Protein AF-A0AAE3JKV3-F1 (afdb_monomer)

Foldseek 3Di:
DDDDDDDDDDDPPPPPPPPPPPPDPFPDWDDDLQKTKTWHDDPQKIKIKIKGQAQAKKKKWWAAPAQQALTFMKIWHQDPVRDIDIFTWARPDNQDIDGQVVVPWDGFKAWPGWDDDPRMTMTIIMGGCPPVTPSHDNQDAQDKMKMKMFTPNHHDPVDDTPDIDIDIDGD

pLDDT: mean 89.69, std 18.67, range [35.59, 98.88]

Solvent-accessible surface area (backbone atoms only — not comparable to full-atom values): 9747 Å² total; per-residue (Å²): 139,80,89,83,89,83,83,85,89,78,82,80,80,77,78,77,76,78,76,72,72,73,71,74,82,58,73,39,72,50,71,77,90,59,42,41,37,38,32,30,79,57,91,68,26,40,40,34,38,44,34,34,80,26,75,18,19,41,36,46,27,32,49,44,81,43,82,34,16,57,12,19,30,46,37,38,24,62,46,100,88,56,48,67,51,75,48,40,29,27,18,78,29,61,88,41,67,44,47,23,61,82,76,75,45,59,70,67,72,44,82,75,49,52,44,70,56,97,56,27,27,37,40,31,35,36,32,50,29,63,80,79,47,91,59,54,54,74,57,47,75,76,42,78,41,46,35,39,34,38,27,18,81,43,58,55,86,86,55,75,62,80,48,74,51,72,50,76,45,52,82

Nearest PDB structures (foldseek):
  4fmv-assembly1_A  TM=4.085E-01  e=9.401E-01  Ruminiclostridium papyrosolvens DSM 2782
  1p32-assembly1_B  TM=3.043E-01  e=6.129E-01  Homo sapiens
  6szw-assembly1_A  TM=2.851E-01  e=2.889E+00  Homo sapiens
  2qde-assembly1_E  TM=4.702E-01  e=5.790E+00  Aromatoleum aromaticum EbN1
  1ouw-assembly2_C  TM=1.908E-01  e=1.228E+00  Calystegia sepium

Secondary structure (DSSP, 8-state):
--------------------------SEEEE-SS-EEEEEEETTEEEEEEEES-SS-EEEEE--SBTTBT-EEEEEEE-TTSPEEEEEEEEEETTEEEEGGGTT-----EE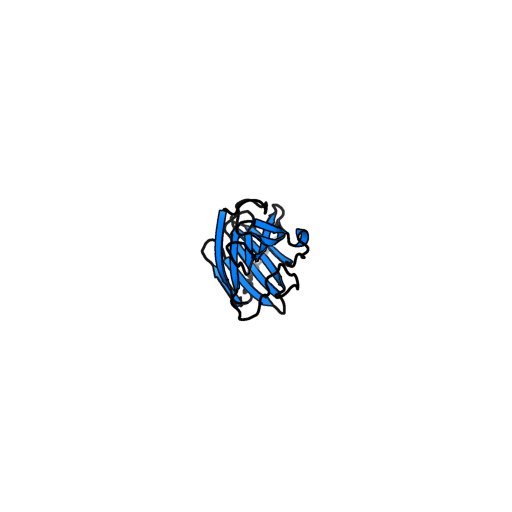EEEEEETTEEEEEEEEES----SSS----TT--EEEEEEE-SSS-TTSPPSEEEEEEE--

Sequence (171 aa):
MKTNTFAGTLMLGFALAVLFAVPAVADGNFSDGNFSFSWKIEGSSLVAELSAPTTGWISVGFGPTRIMKDADMYLFAVTPSGEVVAEDHFGTGSISHKKDVDIGGTSDVTVLSGSEKDGVTTVRFSIPLNSGDEYDAKLEAGKSVKAIFASSAKDSFTSKHNKKGKGDMIP

Radius of gyration: 21.75 Å; Cα contacts (8 Å, |Δi|>4): 399; chains: 1; bounding box: 94×33×34 Å

Organism: NCBI:txid156

Mean predicted aligned error: 7.89 Å

InterPro domains:
  IPR000945 Dopamine beta-hydroxylase-like [PTHR10157] (19-159)
  IPR005018 DOMON domain [PF03351] (32-151)
  IPR005018 DOMON domain [PS50836] (33-152)
  IPR005018 DOMON domain [SM00664] (57-152)
  IPR045266 Copper-dependent monooxygenases, DOMON domain [cd09631] (32-166)

Structure (mmCIF, N/CA/C/O backbone):
data_AF-A0AAE3JKV3-F1
#
_entry.id   AF-A0AAE3JKV3-F1
#
loop_
_atom_site.group_PDB
_atom_site.id
_atom_site.type_symbol
_atom_site.label_atom_id
_atom_site.label_alt_id
_atom_site.label_comp_id
_atom_site.label_asym_id
_atom_site.label_entity_id
_atom_site.label_seq_id
_atom_site.pdbx_PDB_ins_code
_atom_site.Cartn_x
_atom_site.Cartn_y
_atom_site.Cartn_z
_atom_site.occupancy
_atom_site.B_iso_or_equiv
_atom_site.auth_seq_id
_atom_site.auth_comp_id
_atom_site.auth_asym_id
_atom_site.auth_atom_id
_atom_site.pdbx_PDB_model_num
ATOM 1 N N . MET A 1 1 ? 77.583 -8.775 0.304 1.00 42.03 1 MET A N 1
ATOM 2 C CA . MET A 1 1 ? 76.636 -8.665 -0.834 1.00 42.03 1 MET A CA 1
ATOM 3 C C . MET A 1 1 ? 75.991 -10.034 -1.009 1.00 42.03 1 MET A C 1
ATOM 5 O O . MET A 1 1 ? 76.733 -10.964 -1.250 1.00 42.03 1 MET A O 1
ATOM 9 N N . LYS A 1 2 ? 74.694 -10.281 -0.846 1.00 35.59 2 LYS A N 1
ATOM 10 C CA . LYS A 1 2 ? 73.506 -9.437 -0.685 1.00 35.59 2 LYS A CA 1
ATOM 11 C C . LYS A 1 2 ? 72.554 -10.169 0.276 1.00 35.59 2 LYS A C 1
ATOM 13 O O . LYS A 1 2 ? 72.396 -11.380 0.176 1.00 35.59 2 LYS A O 1
ATOM 18 N N . THR A 1 3 ? 71.959 -9.421 1.195 1.00 44.66 3 THR A N 1
ATOM 19 C CA . THR A 1 3 ? 70.736 -9.778 1.925 1.00 44.66 3 THR A CA 1
ATOM 20 C C . THR A 1 3 ? 69.592 -10.010 0.941 1.00 44.66 3 THR A C 1
ATOM 22 O O . THR A 1 3 ? 69.609 -9.383 -0.115 1.00 44.66 3 THR A O 1
ATOM 25 N N . ASN A 1 4 ? 68.598 -10.831 1.295 1.00 39.72 4 ASN A N 1
ATOM 26 C CA . ASN A 1 4 ? 67.194 -10.537 0.991 1.00 39.72 4 ASN A CA 1
ATOM 27 C C . ASN A 1 4 ? 66.237 -11.372 1.852 1.00 39.72 4 ASN A C 1
ATOM 29 O O . ASN A 1 4 ? 66.116 -12.586 1.725 1.00 39.72 4 ASN A O 1
ATOM 33 N N . THR A 1 5 ? 65.565 -10.630 2.719 1.00 45.66 5 THR A N 1
ATOM 34 C CA . THR A 1 5 ? 64.346 -10.916 3.466 1.00 45.66 5 THR A CA 1
ATOM 35 C C . THR A 1 5 ? 63.159 -11.091 2.508 1.00 45.66 5 THR A C 1
ATOM 37 O O . THR A 1 5 ? 63.015 -10.297 1.584 1.00 45.66 5 THR A O 1
ATOM 40 N N . PHE A 1 6 ? 62.274 -12.058 2.761 1.00 45.28 6 PHE A N 1
ATOM 41 C CA . PHE A 1 6 ? 60.891 -12.086 2.253 1.00 45.28 6 PHE A CA 1
ATOM 42 C C . PHE A 1 6 ? 60.005 -12.545 3.422 1.00 45.28 6 PHE A C 1
ATOM 44 O O . PHE A 1 6 ? 60.177 -13.642 3.939 1.00 45.28 6 PHE A O 1
ATOM 51 N N . ALA A 1 7 ? 59.346 -11.602 4.097 1.00 43.06 7 ALA A N 1
ATOM 52 C CA . ALA A 1 7 ? 57.992 -11.109 3.820 1.00 43.06 7 ALA A CA 1
ATOM 53 C C . ALA A 1 7 ? 56.927 -12.075 4.366 1.00 43.06 7 ALA A C 1
ATOM 55 O O . ALA A 1 7 ? 56.609 -13.102 3.772 1.00 43.06 7 ALA A O 1
ATOM 56 N N . GLY A 1 8 ? 56.425 -11.725 5.553 1.00 38.69 8 GLY A N 1
ATOM 57 C CA . GLY A 1 8 ? 55.373 -12.439 6.259 1.00 38.69 8 GLY A CA 1
ATOM 58 C C . GLY A 1 8 ? 54.053 -12.416 5.497 1.00 38.69 8 GLY A C 1
ATOM 59 O O . GLY A 1 8 ? 53.660 -11.410 4.912 1.00 38.69 8 GLY A O 1
ATOM 60 N N . THR A 1 9 ? 53.360 -13.548 5.535 1.00 50.44 9 THR A N 1
ATOM 61 C CA . THR A 1 9 ? 51.973 -13.652 5.092 1.00 50.44 9 THR A CA 1
ATOM 62 C C . THR A 1 9 ? 51.079 -13.205 6.242 1.00 50.44 9 THR A C 1
ATOM 64 O O . THR A 1 9 ? 50.929 -13.925 7.225 1.00 50.44 9 THR A O 1
ATOM 67 N N . LEU A 1 10 ? 50.494 -12.014 6.125 1.00 44.69 10 LEU A N 1
ATOM 68 C CA . LEU A 1 10 ? 49.345 -11.594 6.921 1.00 44.69 10 LEU A CA 1
ATOM 69 C C . LEU A 1 10 ? 48.160 -11.462 5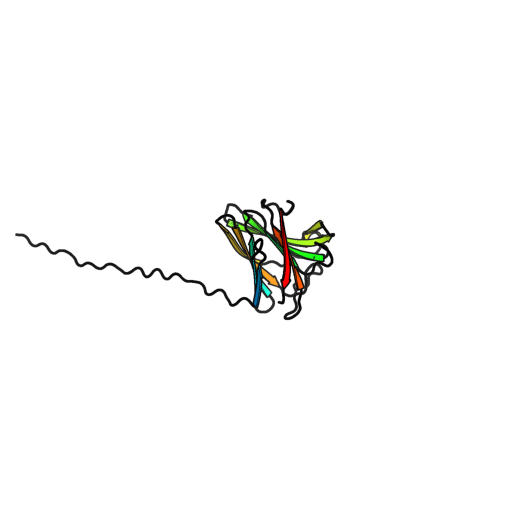.960 1.00 44.69 10 LEU A C 1
ATOM 71 O O . LEU A 1 10 ? 47.931 -10.401 5.387 1.00 44.69 10 LEU A O 1
ATOM 75 N N . MET A 1 11 ? 47.427 -12.555 5.738 1.00 46.75 11 MET A N 1
ATOM 76 C CA . MET A 1 11 ? 46.088 -12.444 5.165 1.00 46.75 11 MET A CA 1
ATOM 77 C C . MET A 1 11 ? 45.158 -11.961 6.276 1.00 46.75 11 MET A C 1
ATOM 79 O O . MET A 1 11 ? 44.837 -12.708 7.199 1.00 46.75 11 MET A O 1
ATOM 83 N N . LEU A 1 12 ? 44.763 -10.688 6.196 1.00 46.62 12 LEU A N 1
ATOM 84 C CA . LEU A 1 12 ? 43.635 -10.157 6.950 1.00 46.62 12 LEU A CA 1
ATOM 85 C C . LEU A 1 12 ? 42.398 -10.995 6.609 1.00 46.62 12 LEU A C 1
ATOM 87 O O . LEU A 1 12 ? 41.917 -10.971 5.476 1.00 46.62 12 LEU A O 1
ATOM 91 N N . GLY A 1 13 ? 41.875 -11.719 7.595 1.00 41.19 13 GLY A N 1
ATOM 92 C CA . GLY A 1 13 ? 40.538 -12.287 7.520 1.00 41.19 13 GLY A CA 1
ATOM 93 C C . GLY A 1 13 ? 39.525 -11.151 7.453 1.00 41.19 13 GLY A C 1
ATOM 94 O O . GLY A 1 13 ? 39.260 -10.492 8.455 1.00 41.19 13 GLY A O 1
ATOM 95 N N . PHE A 1 14 ? 38.966 -10.905 6.270 1.00 49.03 14 PHE A N 1
ATOM 96 C CA . PHE A 1 14 ? 37.780 -10.072 6.128 1.00 49.03 14 PHE A CA 1
ATOM 97 C C . PHE A 1 14 ? 36.592 -10.924 6.580 1.00 49.03 14 PHE A C 1
ATOM 99 O O . PHE A 1 14 ? 36.028 -11.698 5.808 1.00 49.03 14 PHE A O 1
ATOM 106 N N . ALA A 1 15 ? 36.252 -10.851 7.866 1.00 45.62 15 ALA A N 1
ATOM 107 C CA . ALA A 1 15 ? 34.969 -11.347 8.333 1.00 45.62 15 ALA A CA 1
ATOM 108 C C . ALA A 1 15 ? 33.895 -10.449 7.707 1.00 45.62 15 ALA A C 1
ATOM 110 O O . ALA A 1 15 ? 33.620 -9.355 8.197 1.00 45.62 15 ALA A O 1
ATOM 111 N N . LEU A 1 16 ? 33.327 -10.888 6.581 1.00 43.00 16 LEU A N 1
ATOM 112 C CA . LEU A 1 16 ? 32.102 -10.313 6.051 1.00 43.00 16 LEU A CA 1
ATOM 113 C C . LEU A 1 16 ? 31.002 -10.644 7.061 1.00 43.00 16 LEU A C 1
ATOM 115 O O . LEU A 1 16 ? 30.417 -11.725 7.035 1.00 43.00 16 LEU A O 1
ATOM 119 N N . ALA A 1 17 ? 30.770 -9.730 7.999 1.00 46.09 17 ALA A N 1
ATOM 120 C CA . ALA A 1 17 ? 29.584 -9.755 8.828 1.00 46.09 17 ALA A CA 1
ATOM 121 C C . ALA A 1 17 ? 28.391 -9.534 7.894 1.00 46.09 17 ALA A C 1
ATOM 123 O O . ALA A 1 17 ? 28.045 -8.404 7.553 1.00 46.09 17 ALA A O 1
ATOM 124 N N . VAL A 1 18 ? 27.786 -10.629 7.436 1.00 43.59 18 VAL A N 1
ATOM 125 C CA . VAL A 1 18 ? 26.437 -10.592 6.885 1.00 43.59 18 VAL A CA 1
ATOM 126 C C . VAL A 1 18 ? 25.539 -10.238 8.064 1.00 43.59 18 VAL A C 1
ATOM 128 O O . VAL A 1 18 ? 25.143 -11.100 8.848 1.00 43.59 18 VAL A O 1
ATOM 131 N N . LEU A 1 19 ? 25.296 -8.940 8.246 1.00 38.16 19 LEU A N 1
ATOM 132 C CA . LEU A 1 19 ? 24.221 -8.442 9.088 1.00 38.16 19 LEU A CA 1
ATOM 133 C C . LEU A 1 19 ? 22.916 -8.920 8.451 1.00 38.16 19 LEU A C 1
ATOM 135 O O . LEU A 1 19 ? 22.323 -8.239 7.619 1.00 38.16 19 LEU A O 1
ATOM 139 N N . PHE A 1 20 ? 22.462 -10.107 8.843 1.00 39.59 20 PHE A N 1
ATOM 140 C CA . PHE A 1 20 ? 21.036 -10.364 8.859 1.00 39.59 20 PHE A CA 1
ATOM 141 C C . PHE A 1 20 ? 20.483 -9.390 9.892 1.00 39.59 20 PHE A C 1
ATOM 143 O O . PHE A 1 20 ? 20.604 -9.617 11.097 1.00 39.59 20 PHE A O 1
ATOM 150 N N . ALA A 1 21 ? 19.962 -8.254 9.429 1.00 43.53 21 ALA A N 1
ATOM 151 C CA . ALA A 1 21 ? 19.031 -7.497 10.239 1.00 43.53 21 ALA A CA 1
ATOM 152 C C . ALA A 1 21 ? 17.956 -8.506 10.644 1.00 43.53 21 ALA A C 1
ATOM 154 O O . ALA A 1 21 ? 17.234 -9.016 9.789 1.00 43.53 21 ALA A O 1
ATOM 155 N N . VAL A 1 22 ? 17.938 -8.884 11.923 1.00 41.34 22 VAL A N 1
ATOM 156 C CA . VAL A 1 22 ? 16.819 -9.628 12.492 1.00 41.34 22 VAL A CA 1
ATOM 157 C C . VA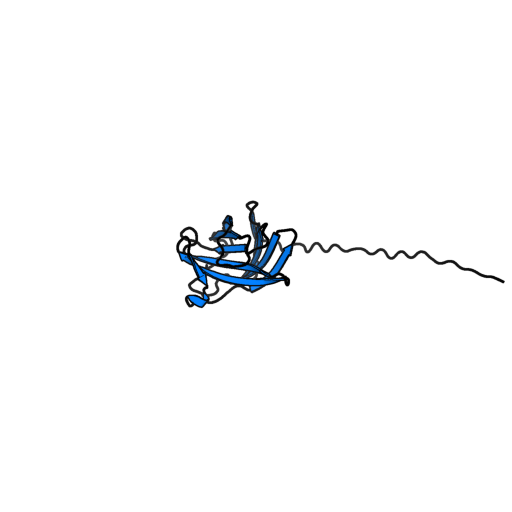L A 1 22 ? 15.609 -8.762 12.162 1.00 41.34 22 VAL A C 1
ATOM 159 O O . VAL A 1 22 ? 15.589 -7.611 12.613 1.00 41.34 22 VAL A O 1
ATOM 162 N N . PRO A 1 23 ? 14.663 -9.211 11.317 1.00 49.16 23 PRO A N 1
ATOM 163 C CA . PRO A 1 23 ? 13.482 -8.406 11.100 1.00 49.16 23 PRO A CA 1
ATOM 164 C C . PRO A 1 23 ? 12.845 -8.241 12.476 1.00 49.16 23 PRO A C 1
ATOM 166 O O . PRO A 1 23 ? 12.755 -9.205 13.245 1.00 49.16 23 PRO A O 1
ATOM 169 N N . ALA A 1 24 ? 12.486 -7.003 12.816 1.00 58.72 24 ALA A N 1
ATOM 170 C CA . ALA A 1 24 ? 11.622 -6.743 13.953 1.00 58.72 24 ALA A CA 1
ATOM 171 C C . ALA A 1 24 ? 10.489 -7.775 13.905 1.00 58.72 24 ALA A C 1
ATOM 173 O O . ALA A 1 24 ? 9.901 -7.967 12.841 1.00 58.72 24 ALA A O 1
ATOM 174 N N . VAL A 1 25 ? 10.263 -8.498 15.006 1.00 69.38 25 VAL A N 1
ATOM 175 C CA . VAL A 1 25 ? 9.195 -9.502 15.086 1.00 69.38 25 VAL A CA 1
ATOM 176 C C . VAL A 1 25 ? 7.910 -8.817 14.626 1.00 69.38 25 VAL A C 1
ATOM 178 O O . VAL A 1 25 ? 7.482 -7.853 15.256 1.00 69.38 25 VAL A O 1
ATOM 181 N N . ALA A 1 26 ? 7.391 -9.234 13.471 1.00 82.19 26 ALA A N 1
ATOM 182 C CA . ALA A 1 26 ? 6.150 -8.703 12.934 1.00 82.19 26 ALA A CA 1
ATOM 183 C C . ALA A 1 26 ? 4.999 -9.186 13.820 1.00 82.19 26 ALA A C 1
ATOM 185 O O . ALA A 1 26 ? 4.984 -10.354 14.217 1.00 82.19 26 ALA A O 1
ATOM 186 N N . ASP A 1 27 ? 4.041 -8.306 14.098 1.00 90.56 27 ASP A N 1
ATOM 187 C CA . ASP A 1 27 ? 2.842 -8.6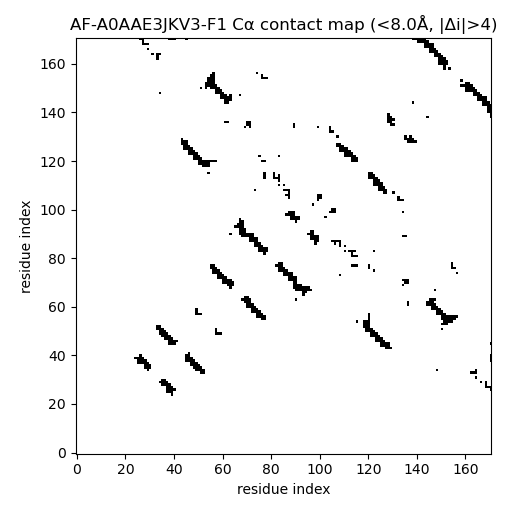67 14.861 1.00 90.56 27 ASP A CA 1
ATOM 188 C C . ASP A 1 27 ? 1.903 -9.528 14.008 1.00 90.56 27 ASP A C 1
ATOM 190 O O . ASP A 1 27 ? 1.211 -10.412 14.514 1.00 90.56 27 ASP A O 1
ATOM 194 N N . GLY A 1 28 ? 1.948 -9.345 12.685 1.00 95.06 28 GLY A N 1
ATOM 195 C CA . GLY A 1 28 ? 1.252 -10.212 11.750 1.00 95.06 28 GLY A CA 1
ATOM 196 C C . GLY A 1 28 ? 1.792 -10.148 10.327 1.00 95.06 28 GLY A C 1
ATOM 197 O O . GLY A 1 28 ? 2.631 -9.317 9.968 1.00 95.06 28 GLY A O 1
ATOM 198 N N . ASN A 1 29 ? 1.337 -11.101 9.515 1.00 96.69 29 ASN A N 1
ATOM 199 C CA . ASN A 1 29 ? 1.675 -11.187 8.101 1.00 96.69 29 ASN A CA 1
ATOM 200 C C . ASN A 1 29 ? 0.548 -11.826 7.279 1.00 96.69 29 ASN A C 1
ATOM 202 O O . ASN A 1 29 ? -0.294 -12.559 7.796 1.00 96.69 29 ASN A O 1
ATOM 206 N N . PHE A 1 30 ? 0.574 -11.548 5.980 1.00 96.75 30 PHE A N 1
ATOM 207 C CA . PHE A 1 30 ? -0.272 -12.113 4.942 1.00 96.75 30 PHE A CA 1
ATOM 208 C C . PHE A 1 30 ? 0.592 -12.447 3.721 1.00 96.75 30 PHE A C 1
ATOM 210 O O . PHE A 1 30 ? 1.433 -11.646 3.307 1.00 96.75 30 PHE A O 1
ATOM 217 N N . SER A 1 31 ? 0.351 -13.604 3.100 1.00 97.19 31 SER A N 1
ATOM 218 C CA . SER A 1 31 ? 0.896 -13.912 1.779 1.00 97.19 31 SER A CA 1
ATOM 219 C C . SER A 1 31 ? -0.020 -14.844 0.989 1.00 97.19 31 SER A C 1
ATOM 221 O O . SER A 1 31 ? -0.582 -15.787 1.543 1.00 97.19 31 SER A O 1
ATOM 223 N N . ASP A 1 32 ? -0.155 -14.593 -0.315 1.00 96.00 32 ASP A N 1
ATOM 224 C CA . ASP A 1 32 ? -0.964 -15.402 -1.243 1.00 96.00 32 ASP A CA 1
ATOM 225 C C . ASP A 1 32 ? -0.213 -15.800 -2.530 1.00 96.00 32 ASP A C 1
ATOM 227 O O . ASP A 1 32 ? -0.815 -16.233 -3.514 1.00 96.00 32 ASP A O 1
ATOM 231 N N . GLY A 1 33 ? 1.112 -15.627 -2.540 1.00 94.62 33 GLY A N 1
ATOM 232 C CA . GLY A 1 33 ? 1.972 -15.847 -3.706 1.00 94.62 33 GLY A CA 1
ATOM 233 C C . GLY A 1 33 ? 1.989 -14.698 -4.724 1.00 94.62 33 GLY A C 1
ATOM 234 O O . GLY A 1 33 ? 2.913 -14.631 -5.532 1.00 94.62 33 GLY A O 1
ATOM 235 N N . ASN A 1 34 ? 1.027 -13.770 -4.681 1.00 97.12 34 ASN A N 1
ATOM 236 C CA . ASN A 1 34 ? 1.070 -12.518 -5.445 1.00 97.12 34 ASN A CA 1
ATOM 237 C C . ASN A 1 34 ? 1.501 -11.333 -4.585 1.00 97.12 34 ASN A C 1
ATOM 239 O O . ASN A 1 34 ? 2.079 -10.390 -5.115 1.00 97.12 34 ASN A O 1
ATOM 243 N N . PHE A 1 35 ? 1.220 -11.383 -3.287 1.00 98.69 35 PHE A N 1
ATOM 244 C CA . PHE A 1 35 ? 1.568 -10.339 -2.336 1.00 98.69 35 PHE A CA 1
ATOM 245 C C . PHE A 1 35 ? 2.229 -10.944 -1.101 1.00 98.69 35 PHE A C 1
ATOM 247 O O . PHE A 1 35 ? 1.909 -12.062 -0.684 1.00 98.69 35 PHE A O 1
ATOM 254 N N . SER A 1 36 ? 3.146 -10.185 -0.513 1.00 98.50 36 SER A N 1
ATOM 255 C CA . SER A 1 36 ? 3.616 -10.380 0.854 1.00 98.50 36 SER A CA 1
ATOM 256 C C . SER A 1 36 ? 3.417 -9.072 1.598 1.00 98.50 36 SER A C 1
ATOM 258 O O . SER A 1 36 ? 3.882 -8.026 1.146 1.00 98.50 36 SER A O 1
ATOM 260 N N . PHE A 1 37 ? 2.709 -9.134 2.716 1.00 98.56 37 PHE A N 1
ATOM 261 C CA . PHE A 1 37 ? 2.424 -7.992 3.567 1.00 98.56 37 PHE A CA 1
ATOM 262 C C . PHE A 1 37 ? 2.726 -8.374 5.010 1.00 98.56 37 PHE A C 1
ATOM 264 O O . PHE A 1 37 ? 2.189 -9.357 5.511 1.00 98.56 37 PHE A O 1
ATOM 271 N N . SER A 1 38 ? 3.584 -7.620 5.681 1.00 98.12 38 SER A N 1
ATOM 272 C CA . SER A 1 38 ? 3.875 -7.801 7.106 1.00 98.12 38 SER A CA 1
ATOM 273 C C . SER A 1 38 ? 3.742 -6.475 7.822 1.00 98.12 38 SER A C 1
ATOM 275 O O . SER A 1 38 ? 4.133 -5.450 7.265 1.00 98.12 38 SER A O 1
ATOM 277 N N . TRP A 1 39 ? 3.232 -6.498 9.046 1.00 97.44 39 TRP A N 1
ATOM 278 C CA . TRP A 1 39 ? 3.012 -5.293 9.834 1.00 97.44 39 TRP A CA 1
ATOM 279 C C . TRP A 1 39 ? 3.430 -5.482 11.287 1.00 97.44 39 TRP A C 1
ATOM 281 O O . TRP A 1 39 ? 3.546 -6.600 11.796 1.00 97.44 39 TRP A O 1
ATOM 291 N N . LYS A 1 40 ? 3.646 -4.350 11.945 1.00 95.81 40 LYS A N 1
ATOM 292 C CA . LYS A 1 40 ? 3.890 -4.230 13.374 1.00 95.81 40 LYS A CA 1
ATOM 293 C C . LYS A 1 40 ? 3.310 -2.909 13.870 1.00 95.81 40 LYS A C 1
ATOM 295 O O . LYS A 1 40 ? 3.357 -1.909 13.154 1.00 95.81 40 LYS A O 1
ATOM 300 N N . ILE A 1 41 ? 2.810 -2.894 15.095 1.00 95.88 41 ILE A N 1
ATOM 301 C CA . ILE A 1 41 ? 2.389 -1.680 15.780 1.00 95.88 41 ILE A CA 1
ATOM 302 C C . ILE A 1 41 ? 3.567 -1.077 16.534 1.00 95.88 41 ILE A C 1
ATOM 304 O O . ILE A 1 41 ? 4.202 -1.710 17.380 1.00 95.88 41 ILE A O 1
ATOM 308 N N . GLU A 1 42 ? 3.850 0.187 16.244 1.00 95.19 42 GLU A N 1
ATOM 309 C CA . GLU A 1 42 ? 4.867 0.971 16.932 1.00 95.19 42 GLU A CA 1
ATOM 310 C C . GLU A 1 42 ? 4.240 2.262 17.458 1.00 95.19 42 GLU A C 1
ATOM 312 O O . GLU A 1 42 ? 4.008 3.226 16.730 1.00 95.19 42 GLU A O 1
ATOM 317 N N . GLY A 1 43 ? 3.930 2.269 18.757 1.00 94.81 43 GLY A N 1
ATOM 318 C CA . GLY A 1 43 ? 3.235 3.386 19.391 1.00 94.81 43 GLY A CA 1
ATOM 319 C C . GLY A 1 43 ? 1.826 3.559 18.825 1.00 94.81 43 GLY A C 1
ATOM 320 O O . GLY A 1 43 ? 0.966 2.711 19.038 1.00 94.81 43 GLY A O 1
ATOM 321 N N . SER A 1 44 ? 1.595 4.672 18.131 1.00 96.38 44 SER A N 1
ATOM 322 C CA . SER A 1 44 ? 0.316 5.017 17.498 1.00 96.38 44 SER A CA 1
ATOM 323 C C . SER A 1 44 ? 0.304 4.779 15.987 1.00 96.38 44 SER A C 1
ATOM 325 O O . SER A 1 44 ? -0.570 5.316 15.307 1.00 96.38 44 SER A O 1
ATOM 327 N N . SER A 1 45 ? 1.265 4.017 15.462 1.00 97.50 45 SER A N 1
ATOM 328 C CA . SER A 1 45 ? 1.416 3.782 14.028 1.00 97.50 45 SER A CA 1
ATOM 329 C C . SER A 1 45 ? 1.467 2.297 13.696 1.00 97.50 45 SER A C 1
ATOM 331 O O . SER A 1 45 ? 2.033 1.497 14.443 1.00 97.50 45 SER A O 1
ATOM 333 N N . LEU A 1 46 ? 0.929 1.948 12.533 1.00 97.69 46 LEU A N 1
ATOM 334 C CA . LEU A 1 46 ? 1.213 0.695 11.857 1.00 97.69 46 LEU A CA 1
ATOM 335 C C . LEU A 1 46 ? 2.426 0.901 10.952 1.00 97.69 46 LEU A C 1
ATOM 337 O O . LEU A 1 46 ? 2.405 1.746 10.061 1.00 97.69 46 LEU A O 1
ATOM 341 N N . VAL A 1 47 ? 3.473 0.115 11.177 1.00 98.31 47 VAL A N 1
ATOM 342 C CA . VAL A 1 47 ? 4.662 0.045 10.326 1.00 98.31 47 VAL A CA 1
ATOM 343 C C . VAL A 1 47 ? 4.582 -1.239 9.521 1.00 98.31 47 VAL A C 1
ATOM 345 O O . VAL A 1 47 ? 4.495 -2.326 10.092 1.00 98.31 47 VAL A O 1
ATOM 348 N N . ALA A 1 48 ? 4.620 -1.128 8.197 1.00 98.31 48 ALA A N 1
ATOM 349 C CA . ALA A 1 48 ? 4.428 -2.262 7.310 1.00 98.31 48 ALA A CA 1
ATOM 350 C C . ALA A 1 48 ? 5.455 -2.347 6.186 1.00 98.31 48 ALA A C 1
ATOM 352 O O . ALA A 1 48 ? 6.095 -1.369 5.803 1.00 98.31 48 ALA A O 1
ATOM 353 N N . GLU A 1 49 ? 5.581 -3.555 5.652 1.00 98.69 49 GLU A N 1
ATOM 354 C CA . GLU A 1 49 ? 6.278 -3.866 4.413 1.00 98.69 49 GLU A CA 1
ATOM 355 C C . GLU A 1 49 ? 5.305 -4.577 3.474 1.00 98.69 49 GLU A C 1
ATOM 357 O O . GLU A 1 49 ? 4.686 -5.572 3.853 1.00 98.69 49 GLU A O 1
ATOM 362 N N . LEU A 1 50 ? 5.177 -4.059 2.254 1.00 98.81 50 LEU A N 1
ATOM 363 C CA . LEU A 1 50 ? 4.393 -4.641 1.173 1.00 98.81 50 LEU A CA 1
ATOM 364 C C . LEU A 1 50 ? 5.321 -4.965 0.005 1.00 98.81 50 LEU A C 1
ATOM 366 O O . LEU A 1 50 ? 6.115 -4.123 -0.412 1.00 98.81 50 LEU A O 1
ATOM 370 N N . SER A 1 51 ? 5.183 -6.158 -0.566 1.00 98.75 51 SER A N 1
ATOM 371 C CA . SER A 1 51 ? 5.856 -6.520 -1.812 1.00 98.75 51 SER A CA 1
ATOM 372 C C . SER A 1 51 ? 4.968 -7.323 -2.756 1.00 98.75 51 SER A C 1
ATOM 374 O O . SER A 1 51 ? 4.058 -8.041 -2.329 1.00 98.75 51 SER A O 1
ATOM 376 N N . ALA A 1 52 ? 5.244 -7.198 -4.055 1.00 98.75 52 ALA A N 1
ATOM 377 C CA . ALA A 1 52 ? 4.615 -7.987 -5.110 1.00 98.75 52 ALA A CA 1
ATOM 378 C C . ALA A 1 52 ? 5.589 -8.214 -6.285 1.00 98.75 52 ALA A C 1
ATOM 380 O O . ALA A 1 52 ? 6.410 -7.339 -6.572 1.00 98.75 52 ALA A O 1
ATOM 381 N N . PRO A 1 53 ? 5.490 -9.342 -7.021 1.00 98.31 53 PRO A N 1
ATOM 382 C CA . PRO A 1 53 ? 6.299 -9.601 -8.208 1.00 98.31 53 PRO A CA 1
ATOM 383 C C . PRO A 1 53 ? 5.771 -8.780 -9.391 1.00 98.31 53 PRO A C 1
ATOM 385 O O . PRO A 1 53 ? 4.928 -9.249 -10.176 1.00 98.31 53 PRO A O 1
ATOM 388 N N . THR A 1 54 ? 6.230 -7.532 -9.449 1.00 98.56 54 THR A N 1
ATOM 389 C CA . THR A 1 54 ? 5.997 -6.528 -10.486 1.00 98.56 54 THR A CA 1
ATOM 390 C C . THR A 1 54 ? 7.164 -5.529 -10.532 1.00 98.56 54 THR A C 1
ATOM 392 O O . THR A 1 54 ? 7.985 -5.497 -9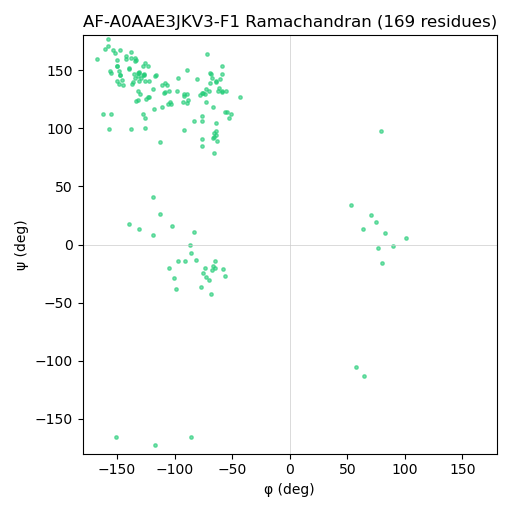.620 1.00 98.56 54 THR A O 1
ATOM 395 N N . THR A 1 55 ? 7.217 -4.725 -11.592 1.00 98.00 55 THR A N 1
ATOM 396 C CA . THR A 1 55 ? 8.101 -3.553 -11.756 1.00 98.00 55 THR A CA 1
ATOM 397 C C . THR A 1 55 ? 7.259 -2.286 -11.933 1.00 98.00 55 THR A C 1
ATOM 399 O O . THR A 1 55 ? 7.393 -1.545 -12.903 1.00 98.00 55 THR A O 1
ATOM 402 N N . GLY A 1 56 ? 6.188 -2.198 -11.157 1.00 98.44 56 GLY A N 1
ATOM 403 C CA . GLY A 1 56 ? 5.153 -1.192 -11.318 1.00 98.44 56 GLY A CA 1
ATOM 404 C C . GLY A 1 56 ? 4.526 -0.897 -9.973 1.00 98.44 56 GLY A C 1
ATOM 405 O O . GLY A 1 56 ? 5.052 -1.300 -8.934 1.00 98.44 56 GLY A O 1
ATOM 406 N N . TRP A 1 57 ? 3.373 -0.233 -9.966 1.00 98.75 57 TRP A N 1
ATOM 407 C CA . TRP A 1 57 ? 2.777 0.122 -8.689 1.00 98.75 57 TRP A CA 1
ATOM 408 C C . TRP A 1 57 ? 2.260 -1.100 -7.912 1.00 98.75 57 TRP A C 1
ATOM 410 O O . TRP A 1 57 ? 1.755 -2.075 -8.486 1.00 98.75 57 TRP A O 1
ATOM 420 N N . ILE A 1 58 ? 2.342 -1.006 -6.586 1.00 98.88 58 ILE A N 1
ATOM 421 C CA . ILE A 1 58 ? 1.739 -1.910 -5.600 1.00 98.88 58 ILE A CA 1
ATOM 422 C C . ILE A 1 58 ? 0.839 -1.106 -4.659 1.00 98.88 58 ILE A C 1
ATOM 424 O O . ILE A 1 58 ? 1.036 0.092 -4.484 1.00 98.88 58 ILE A O 1
ATOM 428 N N . SER A 1 59 ? -0.167 -1.743 -4.069 1.00 98.81 59 SER A N 1
ATOM 429 C CA . SER A 1 59 ? -1.074 -1.079 -3.131 1.00 98.81 59 SER A CA 1
ATOM 430 C C . SER A 1 59 ? -1.621 -2.030 -2.082 1.00 98.81 59 SER A C 1
ATOM 432 O O . SER A 1 59 ? -1.776 -3.233 -2.336 1.00 98.81 59 SER A O 1
ATOM 434 N N . VAL A 1 60 ? -1.976 -1.451 -0.943 1.00 98.88 60 VAL A N 1
ATOM 435 C CA . VAL A 1 60 ? -2.825 -2.058 0.077 1.00 98.88 60 VAL A CA 1
ATOM 436 C C . VAL A 1 60 ? -3.967 -1.098 0.378 1.00 98.88 60 VAL A C 1
ATOM 438 O O . VAL A 1 60 ? -3.774 0.111 0.333 1.00 98.88 60 VAL A O 1
ATOM 441 N N . GLY A 1 61 ? -5.147 -1.627 0.678 1.00 98.56 61 GLY A N 1
ATOM 442 C CA . GLY A 1 61 ? -6.209 -0.830 1.267 1.00 98.56 61 GLY A CA 1
ATOM 443 C C . GLY A 1 61 ? -6.976 -1.556 2.360 1.00 98.56 61 GLY A C 1
ATOM 444 O O . GLY A 1 61 ? -7.084 -2.784 2.336 1.00 98.56 61 GLY A O 1
ATOM 445 N N . PHE A 1 62 ? -7.511 -0.798 3.309 1.00 98.69 62 PHE A N 1
ATOM 446 C CA . PHE A 1 62 ? -8.098 -1.272 4.554 1.00 98.69 62 PHE A CA 1
ATOM 447 C C . PHE A 1 62 ? -9.584 -0.944 4.641 1.00 98.69 62 PHE A C 1
ATOM 449 O O . PHE A 1 62 ? -10.054 0.082 4.166 1.00 98.69 62 PHE A O 1
ATOM 456 N N . GLY A 1 63 ? -10.346 -1.845 5.255 1.00 98.00 63 GLY A N 1
ATOM 457 C CA . GLY A 1 63 ? -11.747 -1.603 5.589 1.00 98.00 63 GLY A CA 1
ATOM 458 C C . GLY A 1 63 ? -12.769 -1.539 4.438 1.00 98.00 63 GLY A C 1
ATOM 459 O O . GLY A 1 63 ? -13.832 -0.966 4.671 1.00 98.00 63 GLY A O 1
ATOM 460 N N . PRO A 1 64 ? -12.585 -2.152 3.243 1.00 98.44 64 PRO A N 1
ATOM 461 C CA . PRO A 1 64 ? -13.600 -2.049 2.199 1.00 98.44 64 PRO A CA 1
ATOM 462 C C . PRO A 1 64 ? -14.934 -2.671 2.621 1.00 98.44 64 PRO A C 1
ATOM 464 O O . PRO A 1 64 ? -15.006 -3.849 3.009 1.00 98.44 64 PRO A O 1
ATOM 467 N N . THR A 1 65 ? -16.021 -1.930 2.405 1.00 97.75 65 THR A N 1
ATOM 468 C CA . THR A 1 65 ? -17.391 -2.443 2.543 1.00 97.75 65 THR A CA 1
ATOM 469 C C . THR A 1 65 ? -17.775 -3.307 1.343 1.00 97.75 65 THR A C 1
ATOM 471 O O . THR A 1 65 ? -18.436 -4.339 1.494 1.00 97.75 65 THR A O 1
ATOM 474 N N . ARG A 1 66 ? -17.325 -2.934 0.132 1.00 95.94 66 ARG A N 1
ATOM 475 C CA . ARG A 1 66 ? -17.587 -3.687 -1.106 1.00 95.94 66 ARG A CA 1
ATOM 476 C C . ARG A 1 66 ? -16.543 -3.446 -2.198 1.00 95.94 66 ARG A C 1
ATOM 478 O O . ARG A 1 66 ? -16.557 -2.416 -2.871 1.00 95.94 66 ARG A O 1
ATOM 485 N N . ILE A 1 67 ? -15.764 -4.481 -2.517 1.00 95.81 67 ILE A N 1
ATOM 486 C CA . ILE A 1 67 ? -14.660 -4.418 -3.494 1.00 95.81 67 ILE A CA 1
ATOM 487 C C . ILE A 1 67 ? -13.668 -3.331 -3.058 1.00 95.81 67 ILE A C 1
ATOM 489 O O . ILE A 1 67 ? -12.968 -3.575 -2.088 1.00 95.81 67 ILE A O 1
ATOM 493 N N . MET A 1 68 ? -13.641 -2.169 -3.717 1.00 97.81 68 MET A N 1
ATOM 494 C CA . MET A 1 68 ? -12.834 -1.011 -3.315 1.00 97.81 68 MET A CA 1
ATOM 495 C C . MET A 1 68 ? -13.627 0.010 -2.498 1.00 97.81 68 MET A C 1
ATOM 497 O O . MET A 1 68 ? -13.021 0.885 -1.907 1.00 97.81 68 MET A O 1
ATOM 501 N N . LYS A 1 69 ? -14.966 -0.062 -2.476 1.00 98.56 69 LYS A N 1
ATOM 502 C CA . LYS A 1 69 ? -15.798 0.954 -1.821 1.00 98.56 69 LYS A CA 1
ATOM 503 C C . LYS A 1 69 ? -15.435 1.047 -0.340 1.00 98.56 69 LYS A C 1
ATOM 505 O O . LYS A 1 69 ? -15.418 0.013 0.329 1.00 98.56 69 LYS A O 1
ATOM 510 N N . ASP A 1 70 ? -15.222 2.276 0.119 1.00 98.50 70 ASP A N 1
ATOM 511 C CA . ASP A 1 70 ? -14.835 2.644 1.486 1.00 98.50 70 ASP A CA 1
ATOM 512 C C . ASP A 1 70 ? -13.462 2.122 1.925 1.00 98.50 70 ASP A C 1
ATOM 514 O O . ASP A 1 70 ? -13.169 2.137 3.112 1.00 98.50 70 ASP A O 1
ATOM 518 N N . ALA A 1 71 ? -12.634 1.628 0.997 1.00 98.62 71 ALA A N 1
ATOM 519 C CA . ALA A 1 71 ? -11.251 1.329 1.331 1.00 98.62 71 ALA A CA 1
ATOM 520 C C . ALA A 1 71 ? -10.454 2.628 1.463 1.00 98.62 71 ALA A C 1
ATOM 522 O O . ALA A 1 71 ? -10.461 3.430 0.532 1.00 98.62 71 ALA A O 1
ATOM 523 N N . ASP A 1 72 ? -9.746 2.756 2.571 1.00 98.81 72 ASP A N 1
ATOM 524 C CA . ASP A 1 72 ? -8.551 3.586 2.726 1.00 98.81 72 ASP A CA 1
ATOM 525 C C . ASP A 1 72 ? -7.411 2.875 1.978 1.00 98.81 72 ASP A C 1
ATOM 527 O O . ASP A 1 72 ? -7.210 1.681 2.203 1.00 98.81 72 ASP A O 1
ATOM 531 N N . MET A 1 73 ? -6.757 3.510 1.005 1.00 98.81 73 MET A N 1
ATOM 532 C CA . MET A 1 73 ? -5.846 2.862 0.059 1.00 98.81 73 MET A CA 1
ATOM 533 C C . MET A 1 73 ? -4.531 3.621 -0.107 1.00 98.81 73 MET A C 1
ATOM 535 O O . MET A 1 73 ? -4.487 4.720 -0.649 1.00 98.81 73 MET A O 1
ATOM 539 N N . TYR A 1 74 ? -3.428 2.921 0.138 1.00 98.88 74 TYR A N 1
ATOM 540 C CA . TYR A 1 74 ? -2.078 3.427 -0.074 1.00 98.88 74 TYR A CA 1
ATOM 541 C C . TYR A 1 74 ? -1.455 2.783 -1.310 1.00 98.88 74 TYR A C 1
ATOM 543 O O . TYR A 1 74 ? -1.328 1.555 -1.402 1.00 98.88 74 TYR A O 1
ATOM 551 N N . LEU A 1 75 ? -1.078 3.613 -2.280 1.00 98.88 75 LEU A N 1
ATOM 552 C CA . LEU A 1 75 ? -0.485 3.208 -3.549 1.00 98.88 75 LEU A CA 1
ATOM 553 C C . LEU A 1 75 ? 0.977 3.643 -3.590 1.00 98.88 75 LEU A C 1
ATOM 555 O O . LEU A 1 75 ? 1.305 4.767 -3.226 1.00 98.88 75 LEU A O 1
ATOM 559 N N . PHE A 1 76 ? 1.853 2.768 -4.081 1.00 98.88 76 PHE A N 1
ATOM 560 C CA . PHE A 1 76 ? 3.287 3.021 -4.148 1.00 98.88 76 PHE A CA 1
ATOM 561 C C . PHE A 1 76 ? 3.870 2.594 -5.488 1.00 98.88 76 PHE A C 1
ATOM 563 O O . PHE A 1 76 ? 3.533 1.526 -5.996 1.00 98.88 76 PHE A O 1
ATOM 570 N N . ALA A 1 77 ? 4.783 3.388 -6.034 1.00 98.62 77 ALA A N 1
ATOM 571 C CA . ALA A 1 77 ? 5.608 3.031 -7.184 1.00 98.62 77 ALA A CA 1
ATOM 572 C C . ALA A 1 77 ? 7.059 3.445 -6.919 1.00 98.62 77 ALA A C 1
ATOM 574 O O . ALA A 1 77 ? 7.303 4.449 -6.250 1.00 98.62 77 ALA A O 1
ATOM 575 N N . VAL A 1 78 ? 8.020 2.682 -7.438 1.00 98.44 78 VAL A N 1
ATOM 576 C CA . VAL A 1 78 ? 9.447 3.010 -7.333 1.00 98.44 78 VAL A CA 1
ATOM 577 C C . VAL A 1 78 ? 9.899 3.565 -8.677 1.00 98.44 78 VAL A C 1
ATOM 579 O O . VAL A 1 78 ? 9.767 2.907 -9.700 1.00 98.44 78 VAL A O 1
ATOM 582 N N . THR A 1 79 ? 10.406 4.793 -8.694 1.00 96.44 79 THR A N 1
ATOM 583 C CA . THR A 1 79 ? 10.869 5.440 -9.922 1.00 96.44 79 THR A CA 1
ATOM 584 C C . THR A 1 79 ? 12.179 4.817 -10.415 1.00 96.44 79 THR A C 1
ATOM 586 O O . THR A 1 79 ? 12.916 4.208 -9.633 1.00 96.44 79 THR A O 1
ATOM 589 N N . PRO A 1 80 ? 12.573 5.055 -11.681 1.00 93.12 80 PRO A N 1
ATOM 590 C CA . PRO A 1 80 ? 13.876 4.619 -12.185 1.00 93.12 80 PRO A CA 1
ATOM 591 C C . PRO A 1 80 ? 15.086 5.163 -11.403 1.00 93.12 80 PRO A C 1
ATOM 593 O O . PRO A 1 80 ? 16.170 4.591 -11.490 1.00 93.12 80 PRO A O 1
ATOM 596 N N . SER A 1 81 ? 14.931 6.261 -10.651 1.00 94.19 81 SER A N 1
ATOM 597 C CA . SER A 1 81 ? 15.975 6.800 -9.768 1.00 94.19 81 SER A CA 1
ATOM 598 C C . SER A 1 81 ? 15.984 6.169 -8.369 1.00 94.19 81 SER A C 1
ATOM 600 O O . SER A 1 81 ? 16.830 6.534 -7.555 1.00 94.19 81 SER A O 1
ATOM 602 N N . GLY A 1 82 ? 15.077 5.229 -8.085 1.00 92.56 82 GLY A N 1
ATOM 603 C CA . GLY A 1 82 ? 14.944 4.550 -6.794 1.00 92.56 82 GLY A CA 1
ATOM 604 C C . GLY A 1 82 ? 14.133 5.323 -5.750 1.00 92.56 82 GLY A C 1
ATOM 605 O O . GLY A 1 82 ? 14.119 4.934 -4.585 1.00 92.56 82 GLY A O 1
ATOM 606 N N . GLU A 1 83 ? 13.469 6.411 -6.139 1.00 97.12 83 GLU A N 1
ATOM 607 C CA . GLU A 1 83 ? 12.570 7.161 -5.258 1.00 97.12 83 GLU A CA 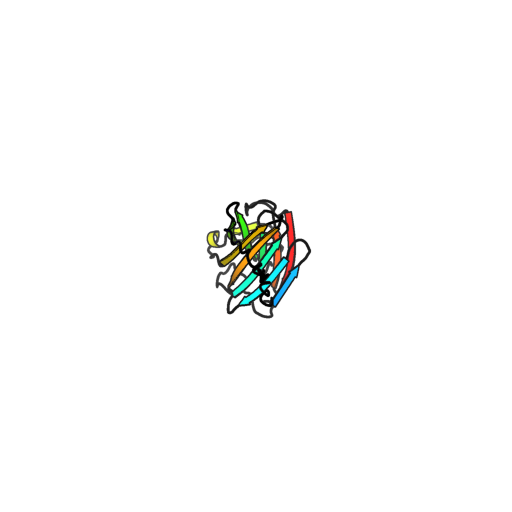1
ATOM 608 C C . GLU A 1 83 ? 11.209 6.465 -5.183 1.00 97.12 83 GLU A C 1
ATOM 610 O O . GLU A 1 83 ? 10.724 5.947 -6.185 1.00 97.12 83 GLU A O 1
ATOM 615 N N . VAL A 1 84 ? 10.570 6.464 -4.016 1.00 98.38 84 VAL A N 1
ATOM 616 C CA . VAL A 1 84 ? 9.195 5.972 -3.890 1.00 98.38 84 VAL A CA 1
ATOM 617 C C . VAL A 1 84 ? 8.230 7.133 -4.054 1.00 98.38 84 VAL A C 1
ATOM 619 O O . VAL A 1 84 ? 8.255 8.076 -3.268 1.00 98.38 84 VAL A O 1
ATOM 622 N N . VAL A 1 85 ? 7.335 7.021 -5.027 1.00 98.44 85 VAL A N 1
ATOM 623 C CA . VAL A 1 85 ? 6.133 7.851 -5.093 1.00 98.44 85 VAL A CA 1
ATOM 624 C C . VAL A 1 85 ? 5.036 7.128 -4.325 1.00 98.44 85 VAL A C 1
ATOM 626 O O . VAL A 1 85 ? 4.802 5.943 -4.568 1.00 98.44 85 VAL A O 1
ATOM 629 N N . ALA A 1 86 ? 4.375 7.835 -3.412 1.00 98.69 86 ALA A N 1
ATOM 630 C CA . ALA A 1 86 ? 3.239 7.333 -2.652 1.00 98.69 86 ALA A CA 1
ATOM 631 C C . ALA A 1 86 ? 2.018 8.229 -2.875 1.00 98.69 86 ALA A C 1
ATOM 633 O O . ALA A 1 86 ? 2.154 9.452 -2.940 1.00 98.69 86 ALA A O 1
ATOM 634 N N . GLU A 1 87 ? 0.841 7.624 -2.981 1.00 98.69 87 GLU A N 1
ATOM 635 C CA . GLU A 1 87 ? -0.436 8.332 -2.977 1.00 98.69 87 GLU A CA 1
ATOM 636 C C . GLU A 1 87 ? -1.408 7.662 -2.012 1.00 98.69 87 GLU A C 1
ATOM 638 O O . GLU A 1 87 ? -1.425 6.437 -1.874 1.00 98.69 87 GLU A O 1
ATOM 643 N N . ASP A 1 88 ? -2.218 8.503 -1.384 1.00 98.69 88 ASP A N 1
ATOM 644 C CA . ASP A 1 88 ? -3.261 8.136 -0.439 1.00 98.69 88 ASP A CA 1
ATOM 645 C C . ASP A 1 88 ? -4.635 8.357 -1.072 1.00 98.69 88 ASP A C 1
ATOM 647 O O . ASP A 1 88 ? -4.862 9.386 -1.728 1.00 98.69 88 ASP A O 1
ATOM 651 N N . HIS A 1 89 ? -5.496 7.350 -0.990 1.00 98.75 89 HIS A N 1
ATOM 652 C CA . HIS A 1 89 ? -6.701 7.247 -1.793 1.00 98.75 89 HIS A CA 1
ATOM 653 C C . HIS A 1 89 ? -7.873 6.596 -1.074 1.00 98.75 89 HIS A C 1
ATOM 655 O O . HIS A 1 89 ? -7.787 5.490 -0.562 1.00 98.75 89 HIS A O 1
ATOM 661 N N . PHE A 1 90 ? -9.049 7.148 -1.336 1.00 98.81 90 PHE A N 1
ATOM 662 C CA . PHE A 1 90 ? -10.299 6.614 -0.855 1.00 98.81 90 PHE A CA 1
ATOM 663 C C . PHE A 1 90 ? -11.121 5.944 -1.951 1.00 98.81 90 PHE A C 1
ATOM 665 O O . PHE A 1 90 ? -11.354 6.465 -3.055 1.00 98.81 90 PHE A O 1
ATOM 672 N N . GLY A 1 91 ? -11.681 4.795 -1.593 1.00 98.50 91 GLY A N 1
ATOM 673 C CA . GLY A 1 91 ? -12.654 4.019 -2.340 1.00 98.50 91 GLY A CA 1
ATOM 674 C C . GLY A 1 91 ? -14.013 4.699 -2.526 1.00 98.50 91 GLY A C 1
ATOM 675 O O . GLY A 1 91 ? -15.015 4.339 -1.900 1.00 98.50 91 GLY A O 1
ATOM 676 N N . THR A 1 92 ? -14.108 5.634 -3.470 1.00 98.31 92 THR A N 1
ATOM 677 C CA . THR A 1 92 ? -15.371 6.327 -3.811 1.00 98.31 92 THR A CA 1
ATOM 678 C C . THR A 1 92 ? -16.456 5.417 -4.402 1.00 98.31 92 THR A C 1
ATOM 680 O O . THR A 1 92 ? -17.641 5.747 -4.362 1.00 98.31 92 THR A O 1
ATOM 683 N N . GLY A 1 93 ? -16.084 4.249 -4.926 1.00 97.94 93 GLY A N 1
ATOM 684 C CA . GLY A 1 93 ? -16.993 3.294 -5.553 1.00 97.94 93 GLY A CA 1
ATOM 685 C C . GLY A 1 93 ? -16.412 1.888 -5.571 1.00 97.94 93 GLY A C 1
ATOM 686 O O . GLY A 1 93 ? -15.269 1.653 -5.200 1.00 97.94 93 GLY A O 1
ATOM 687 N N . SER A 1 94 ? -17.179 0.912 -6.058 1.00 97.12 94 SER A N 1
ATOM 688 C CA . SER A 1 94 ? -16.683 -0.471 -6.119 1.00 97.12 94 SER A CA 1
ATOM 689 C C . SER A 1 94 ? -15.516 -0.682 -7.091 1.00 97.12 94 SER A C 1
ATOM 691 O O . SER A 1 94 ? -14.844 -1.702 -6.988 1.00 97.12 94 SER A O 1
ATOM 693 N N . ILE A 1 95 ? -15.302 0.236 -8.036 1.00 95.62 95 ILE A N 1
ATOM 694 C CA . ILE A 1 95 ? -14.209 0.204 -9.023 1.00 95.62 95 ILE A CA 1
ATOM 695 C C . ILE A 1 95 ? -13.596 1.597 -9.246 1.00 95.62 95 ILE A C 1
ATOM 697 O O . ILE A 1 95 ? -12.982 1.841 -10.281 1.00 95.62 95 ILE A O 1
ATOM 701 N N . SER A 1 96 ? -13.831 2.533 -8.325 1.00 97.06 96 SER A N 1
ATOM 702 C CA . SER A 1 96 ? -13.355 3.912 -8.428 1.00 97.06 96 SER A CA 1
ATOM 703 C C . SER A 1 96 ? -12.764 4.360 -7.103 1.00 97.06 96 SER A C 1
ATOM 705 O O . SER A 1 96 ? -13.276 4.020 -6.038 1.00 97.06 96 SER A O 1
ATOM 707 N N . HIS A 1 97 ? -11.710 5.157 -7.196 1.00 98.12 97 HIS A N 1
ATOM 708 C CA . HIS A 1 97 ? -11.028 5.778 -6.073 1.00 98.12 97 HIS A CA 1
ATOM 709 C C . HIS A 1 97 ? -10.594 7.192 -6.473 1.00 98.12 97 HIS A C 1
ATOM 711 O O . HIS A 1 97 ? -10.548 7.519 -7.664 1.00 98.12 97 HIS A O 1
ATOM 717 N N . LYS A 1 98 ? -10.344 8.045 -5.486 1.00 98.38 98 LYS A N 1
ATOM 718 C CA . LYS A 1 98 ? -9.814 9.407 -5.651 1.00 98.38 98 LYS A CA 1
ATOM 719 C C . LYS A 1 98 ? -8.710 9.613 -4.629 1.00 98.38 98 LYS A C 1
ATOM 721 O O . LYS A 1 98 ? -8.650 8.828 -3.699 1.00 98.38 98 LYS A O 1
ATOM 726 N N . LYS A 1 99 ? -7.832 10.589 -4.845 1.00 98.56 99 LYS A N 1
ATOM 727 C CA . LYS A 1 99 ? -6.885 10.979 -3.803 1.00 98.56 99 LYS A CA 1
ATOM 728 C C . LYS A 1 99 ? -7.644 11.638 -2.668 1.00 98.56 99 LYS A C 1
ATOM 730 O O . LYS A 1 99 ? -8.596 12.371 -2.947 1.00 98.56 99 LYS A O 1
ATOM 735 N N . ASP A 1 100 ? -7.179 11.456 -1.451 1.00 98.56 100 ASP A N 1
ATOM 736 C CA . ASP A 1 100 ? -7.885 11.953 -0.267 1.00 98.56 100 ASP A CA 1
ATOM 737 C C . ASP A 1 100 ? -7.857 13.476 -0.220 1.00 98.56 100 ASP A C 1
ATOM 739 O O . ASP A 1 100 ? -8.898 14.133 -0.129 1.00 98.56 100 ASP A O 1
ATOM 743 N N . VAL A 1 101 ? -6.696 14.051 -0.532 1.00 98.38 101 VAL A N 1
ATOM 744 C CA . VAL A 1 101 ? -6.519 15.497 -0.728 1.00 98.38 101 VAL A CA 1
ATOM 745 C C . VAL A 1 101 ? -7.443 16.106 -1.796 1.00 98.38 101 VAL A C 1
ATOM 747 O O . VAL A 1 101 ? -7.797 17.280 -1.697 1.00 98.38 101 VAL A O 1
ATOM 750 N N . ASP A 1 102 ? -7.882 15.334 -2.800 1.00 98.31 102 ASP A N 1
ATOM 751 C CA . ASP A 1 102 ? -8.786 15.824 -3.855 1.00 98.31 102 ASP A CA 1
ATOM 752 C C . ASP A 1 102 ? -10.262 15.830 -3.413 1.00 98.31 102 ASP A C 1
ATOM 754 O O . ASP A 1 102 ? -11.113 16.405 -4.101 1.00 98.31 102 ASP A O 1
ATOM 758 N N . ILE A 1 103 ? -10.588 15.166 -2.301 1.00 97.88 103 ILE A N 1
ATOM 759 C CA . ILE A 1 103 ? -11.946 15.056 -1.746 1.00 97.88 103 ILE A CA 1
ATOM 760 C C . ILE A 1 103 ? -12.074 15.664 -0.342 1.00 97.88 103 ILE A C 1
ATOM 762 O O . ILE A 1 103 ? -13.143 15.583 0.259 1.00 97.88 103 ILE A O 1
ATOM 766 N N . GLY A 1 104 ? -11.036 16.354 0.136 1.00 97.94 104 GLY A N 1
ATOM 767 C CA . GLY A 1 104 ? -11.051 17.107 1.393 1.00 97.94 104 GLY A CA 1
ATOM 768 C C . GLY A 1 104 ? -10.385 16.410 2.580 1.00 97.94 104 GLY A C 1
ATOM 769 O O . GLY A 1 104 ? -10.437 16.964 3.674 1.00 97.94 104 GLY A O 1
ATOM 770 N N . GLY A 1 105 ? -9.765 15.251 2.356 1.00 98.25 105 GLY A N 1
ATOM 771 C CA . GLY A 1 105 ? -8.908 14.565 3.318 1.00 98.25 105 GLY A CA 1
ATOM 772 C C . GLY A 1 105 ? -7.456 15.046 3.285 1.00 98.25 105 GLY A C 1
ATOM 773 O O . GLY A 1 105 ? -7.116 16.085 2.701 1.00 98.25 105 GLY A O 1
ATOM 774 N N . THR A 1 106 ? -6.590 14.265 3.906 1.00 98.25 106 THR A N 1
ATOM 775 C CA . THR A 1 106 ? -5.151 14.448 4.032 1.00 98.25 106 THR A CA 1
ATOM 776 C C . THR A 1 106 ? -4.405 13.304 3.342 1.00 98.25 106 THR A C 1
ATOM 778 O O . THR A 1 106 ? -4.956 12.594 2.512 1.00 98.25 106 THR A O 1
ATOM 781 N N . SER A 1 107 ? -3.087 13.254 3.498 1.00 97.75 107 SER A N 1
ATOM 782 C CA . SER A 1 107 ? -2.294 12.112 3.058 1.00 97.75 107 SER A CA 1
ATOM 783 C C . SER A 1 107 ? -1.476 11.686 4.257 1.00 97.75 107 SER A C 1
ATOM 785 O O . SER A 1 107 ? -0.600 12.433 4.705 1.00 97.75 107 SER A O 1
ATOM 787 N N . ASP A 1 108 ? -1.785 10.508 4.781 1.00 97.62 108 ASP A N 1
ATOM 788 C CA . ASP A 1 108 ? -1.373 10.070 6.112 1.00 97.62 108 ASP A CA 1
ATOM 789 C C . ASP A 1 108 ? -0.382 8.902 6.048 1.00 97.62 108 ASP A C 1
ATOM 791 O O . ASP A 1 108 ? -0.197 8.131 6.990 1.00 97.62 108 ASP A O 1
ATOM 795 N N . VAL A 1 109 ? 0.347 8.813 4.934 1.00 98.50 109 VAL A N 1
ATOM 796 C CA . VAL A 1 109 ? 1.378 7.806 4.695 1.00 98.50 109 VAL A CA 1
ATOM 797 C C . VAL A 1 109 ? 2.783 8.392 4.742 1.00 98.50 109 VAL A C 1
ATOM 799 O O . VAL A 1 109 ? 3.118 9.375 4.085 1.00 98.50 109 VAL A O 1
ATOM 802 N N . THR A 1 110 ? 3.660 7.737 5.498 1.00 98.62 110 THR A N 1
ATOM 803 C CA . THR A 1 110 ? 5.097 8.024 5.519 1.00 98.62 110 THR A CA 1
ATOM 804 C C . THR A 1 110 ? 5.862 6.869 4.893 1.00 98.62 110 THR A C 1
ATOM 806 O O . THR A 1 110 ? 5.854 5.755 5.416 1.00 98.62 110 THR A O 1
ATOM 809 N N . VAL A 1 111 ? 6.580 7.120 3.797 1.00 98.56 111 VAL A N 1
ATOM 810 C CA . VAL A 1 111 ? 7.481 6.117 3.216 1.00 98.56 111 VAL A CA 1
ATOM 811 C C . VAL A 1 111 ? 8.763 6.023 4.042 1.00 98.56 111 VAL A C 1
ATOM 813 O O . VAL A 1 111 ? 9.420 7.026 4.308 1.00 98.56 111 VAL A O 1
ATOM 816 N N . LEU A 1 112 ? 9.148 4.800 4.405 1.00 98.00 112 LEU A N 1
ATOM 817 C CA . LEU A 1 112 ? 10.383 4.510 5.137 1.00 98.00 112 LEU A CA 1
ATOM 818 C C . LEU A 1 112 ? 11.501 4.041 4.202 1.00 98.00 112 LEU A C 1
ATOM 820 O O . LEU A 1 112 ? 12.664 4.387 4.392 1.00 98.00 112 LEU A O 1
ATOM 824 N N . SER A 1 113 ? 11.156 3.238 3.195 1.00 98.25 113 SER A N 1
ATOM 825 C CA . SER A 1 113 ? 12.076 2.800 2.142 1.00 98.25 113 SER A CA 1
ATOM 826 C C . SER A 1 113 ? 11.306 2.154 0.997 1.00 98.25 113 SER A C 1
ATOM 828 O O . SER A 1 113 ? 10.228 1.609 1.216 1.00 98.25 113 SER A O 1
ATOM 830 N N . GLY A 1 114 ? 11.899 2.084 -0.188 1.00 97.56 114 GLY A N 1
ATOM 831 C CA . GLY A 1 114 ? 11.410 1.199 -1.235 1.00 97.56 114 GLY A CA 1
ATOM 832 C C . GLY A 1 114 ? 12.518 0.761 -2.172 1.00 97.56 114 GLY A C 1
ATOM 833 O O . GLY A 1 114 ? 13.624 1.300 -2.159 1.00 97.56 114 GLY A O 1
ATOM 834 N N . SER A 1 115 ? 12.224 -0.273 -2.944 1.00 98.25 115 SER A N 1
ATOM 835 C CA . SER A 1 115 ? 13.136 -0.828 -3.931 1.00 98.25 115 SER A CA 1
ATOM 836 C C . SER A 1 115 ? 12.361 -1.566 -5.003 1.00 98.25 115 SER A C 1
ATOM 838 O O . SER A 1 115 ? 11.326 -2.174 -4.729 1.00 98.25 115 SER A O 1
ATOM 840 N N . GLU A 1 116 ? 12.916 -1.553 -6.204 1.00 98.00 116 GLU A N 1
ATOM 841 C CA . GLU A 1 116 ? 12.556 -2.479 -7.259 1.00 98.00 116 GLU A CA 1
ATOM 842 C C . GLU A 1 116 ? 13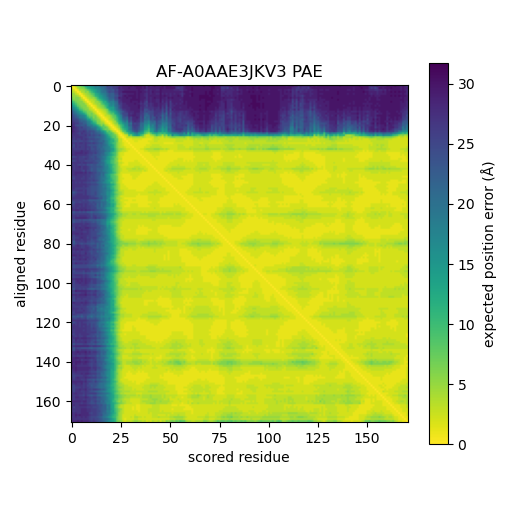.796 -3.296 -7.610 1.00 98.00 116 GLU A C 1
ATOM 844 O O . GLU A 1 116 ? 14.826 -2.749 -8.011 1.00 98.00 116 GLU A O 1
ATOM 849 N N . LYS A 1 117 ? 13.731 -4.608 -7.392 1.00 97.31 117 LYS A N 1
ATOM 850 C CA . LYS A 1 117 ? 14.860 -5.508 -7.622 1.00 97.31 117 LYS A CA 1
ATOM 851 C C . LYS A 1 117 ? 14.362 -6.879 -8.047 1.00 97.31 117 LYS A C 1
ATOM 853 O O . LYS A 1 117 ? 13.396 -7.387 -7.491 1.00 97.31 117 LYS A O 1
ATOM 858 N N . ASP A 1 118 ? 15.029 -7.475 -9.034 1.00 96.81 118 ASP A N 1
ATOM 859 C CA . ASP A 1 118 ? 14.742 -8.831 -9.519 1.00 96.81 118 ASP A CA 1
ATOM 860 C C . ASP A 1 118 ? 13.260 -9.039 -9.915 1.00 96.81 118 ASP A C 1
ATOM 862 O O . ASP A 1 118 ? 12.695 -10.118 -9.750 1.00 96.81 118 ASP A O 1
ATOM 866 N N . GLY A 1 119 ? 12.618 -7.988 -10.447 1.00 97.44 119 GLY A N 1
ATOM 867 C CA . GLY A 1 119 ? 11.207 -8.009 -10.852 1.00 97.44 119 GLY A CA 1
ATOM 868 C C . GLY A 1 119 ? 10.205 -7.958 -9.694 1.00 97.44 119 GLY A C 1
ATOM 869 O O . GLY A 1 119 ? 9.057 -8.368 -9.874 1.00 97.44 119 GLY A O 1
ATOM 870 N N . VAL A 1 120 ? 10.638 -7.508 -8.513 1.00 98.56 120 VAL A N 1
ATOM 871 C CA . VAL A 1 120 ? 9.813 -7.334 -7.315 1.00 98.56 120 VAL A CA 1
ATOM 872 C C . VAL A 1 120 ? 9.894 -5.886 -6.848 1.00 98.56 120 VAL A C 1
ATOM 874 O O . VAL A 1 120 ? 10.986 -5.367 -6.607 1.00 98.56 120 VAL A O 1
ATOM 877 N N . THR A 1 121 ? 8.734 -5.262 -6.665 1.00 98.75 121 THR A N 1
ATOM 878 C CA . THR A 1 121 ? 8.592 -3.976 -5.981 1.00 98.75 121 THR A CA 1
ATOM 879 C C . THR A 1 121 ? 8.317 -4.249 -4.506 1.00 98.75 121 THR A C 1
ATOM 881 O O . THR A 1 121 ? 7.390 -4.993 -4.178 1.00 98.75 121 THR A O 1
ATOM 884 N N . THR A 1 122 ? 9.104 -3.631 -3.625 1.00 98.75 122 THR A N 1
ATOM 885 C CA . THR A 1 122 ? 8.969 -3.715 -2.164 1.00 98.75 122 THR A CA 1
ATOM 886 C C . THR A 1 122 ? 8.983 -2.315 -1.576 1.00 98.75 122 THR A C 1
ATOM 888 O O . THR A 1 122 ? 9.897 -1.540 -1.861 1.00 98.75 122 THR A O 1
ATOM 891 N N . VAL A 1 123 ? 8.006 -1.996 -0.730 1.00 98.88 123 VAL A N 1
ATOM 892 C CA . VAL A 1 123 ? 7.905 -0.705 -0.042 1.00 98.88 123 VAL A CA 1
ATOM 893 C C . VAL A 1 123 ? 7.640 -0.926 1.440 1.00 98.88 123 VAL A C 1
ATOM 895 O O . VAL A 1 123 ? 6.761 -1.698 1.820 1.00 98.88 123 VAL A O 1
ATOM 898 N N . ARG A 1 124 ? 8.405 -0.221 2.275 1.00 98.75 124 ARG A N 1
ATOM 899 C CA . ARG A 1 124 ? 8.178 -0.091 3.714 1.00 98.75 124 ARG A CA 1
ATOM 900 C C . ARG A 1 124 ? 7.612 1.285 4.001 1.00 98.75 124 ARG A C 1
ATOM 902 O O . ARG A 1 124 ? 8.166 2.287 3.544 1.00 98.75 124 ARG A O 1
ATOM 909 N N . PHE A 1 125 ? 6.548 1.334 4.779 1.00 98.75 125 PHE A N 1
ATOM 910 C CA . PHE A 1 125 ? 5.821 2.560 5.071 1.00 98.75 125 PHE A CA 1
ATOM 911 C C . PHE A 1 125 ? 5.230 2.517 6.482 1.00 98.75 125 PHE A C 1
ATOM 913 O O . PHE A 1 125 ? 5.215 1.475 7.139 1.00 98.75 125 PHE A O 1
ATOM 920 N N . SER A 1 126 ? 4.776 3.671 6.951 1.00 98.62 126 SER A N 1
ATOM 921 C CA . SER A 1 126 ? 4.074 3.840 8.216 1.00 98.62 126 SER A CA 1
ATOM 922 C C . SER A 1 126 ? 2.807 4.651 7.990 1.00 98.62 126 SER A C 1
ATOM 924 O O . SER A 1 126 ? 2.847 5.635 7.254 1.00 98.62 126 SER A O 1
ATOM 926 N N . ILE A 1 127 ? 1.733 4.272 8.676 1.00 98.56 127 ILE A N 1
ATOM 927 C CA . ILE A 1 127 ? 0.470 5.021 8.746 1.00 98.56 127 ILE A CA 1
ATOM 928 C C . ILE A 1 127 ? 0.043 5.161 10.213 1.00 98.56 127 ILE A C 1
ATOM 930 O O . ILE A 1 127 ? 0.348 4.268 11.015 1.00 98.56 127 ILE A O 1
ATOM 934 N N . PRO A 1 128 ? -0.627 6.250 10.615 1.00 98.25 128 PRO A N 1
ATOM 935 C CA . PRO A 1 128 ? -1.278 6.332 11.915 1.00 98.25 128 PRO A CA 1
ATOM 936 C C . PRO A 1 128 ? -2.325 5.223 12.074 1.00 98.25 128 PRO A C 1
ATOM 938 O O . PRO A 1 128 ? -3.023 4.873 11.132 1.00 98.25 128 PRO A O 1
ATOM 941 N N . LEU A 1 129 ? -2.512 4.711 13.291 1.00 98.12 129 LEU A N 1
ATOM 942 C CA . LEU A 1 129 ? -3.662 3.841 13.591 1.00 98.12 129 LEU A CA 1
ATOM 943 C C . LEU A 1 129 ? -5.000 4.591 13.523 1.00 98.12 129 LEU A C 1
ATOM 945 O O . LEU A 1 129 ? -6.066 3.989 13.414 1.00 98.12 129 LEU A O 1
ATOM 949 N N . ASN A 1 130 ? -4.939 5.911 13.660 1.00 98.06 130 ASN A N 1
ATOM 950 C CA . ASN A 1 130 ? -6.060 6.827 13.554 1.00 98.06 130 ASN A CA 1
ATOM 951 C C . ASN A 1 130 ? -5.495 8.212 13.210 1.00 98.06 130 ASN A C 1
ATOM 953 O O . ASN A 1 130 ? -4.992 8.897 14.104 1.00 98.06 130 ASN A O 1
ATOM 957 N N . SER A 1 131 ? -5.547 8.597 11.936 1.00 97.31 131 SER A N 1
ATOM 958 C CA . SER A 1 131 ? -5.138 9.926 11.448 1.00 97.31 131 SER A CA 1
ATOM 959 C C . SER A 1 131 ? -6.105 11.025 11.897 1.00 97.31 131 SER A C 1
ATOM 961 O O . SER A 1 131 ? -5.705 12.158 12.160 1.00 97.31 131 SER A O 1
ATOM 963 N N . GLY A 1 132 ? -7.382 10.667 12.060 1.00 97.38 132 GLY A N 1
ATOM 964 C CA . GLY A 1 132 ? -8.475 11.613 12.257 1.00 97.38 132 GLY A CA 1
ATOM 965 C C . GLY A 1 132 ? -9.124 12.075 10.950 1.00 97.38 132 GLY A C 1
ATOM 966 O O . GLY A 1 132 ? -10.098 12.825 11.032 1.00 97.38 132 GLY A O 1
ATOM 967 N N . ASP A 1 133 ? -8.637 11.606 9.798 1.00 97.25 133 ASP A N 1
ATOM 968 C CA . ASP A 1 133 ? -9.300 11.765 8.504 1.00 97.25 133 ASP A CA 1
ATOM 969 C C . ASP A 1 133 ? -10.608 10.945 8.467 1.00 97.25 133 ASP A C 1
ATOM 971 O O . ASP A 1 133 ? -10.717 9.867 9.060 1.00 97.25 133 ASP A O 1
ATOM 975 N N . GLU A 1 134 ? -11.638 11.481 7.813 1.00 96.94 134 GLU A N 1
ATOM 976 C CA . GLU A 1 134 ? -12.905 10.789 7.573 1.00 96.94 134 GLU A CA 1
ATOM 977 C C . GLU A 1 134 ? -12.810 9.689 6.505 1.00 96.94 134 GLU A C 1
ATOM 979 O O . GLU A 1 134 ? -13.672 8.805 6.475 1.00 96.94 134 GLU A O 1
ATOM 984 N N . TYR A 1 135 ? -11.785 9.742 5.651 1.00 98.00 135 TYR A N 1
ATOM 985 C CA . TYR A 1 135 ? -11.541 8.784 4.577 1.00 98.00 135 TYR A CA 1
ATOM 986 C C . TYR A 1 135 ? -10.646 7.607 4.996 1.00 98.00 135 TYR A C 1
ATOM 988 O O . TYR A 1 135 ? -10.686 6.560 4.344 1.00 98.00 135 TYR A O 1
ATOM 996 N N . ASP A 1 136 ? -9.972 7.717 6.142 1.00 97.69 136 ASP A N 1
ATOM 997 C CA . ASP A 1 136 ? -9.054 6.697 6.646 1.00 97.69 136 ASP A CA 1
ATOM 998 C C . ASP A 1 136 ? -9.723 5.641 7.530 1.00 97.69 136 ASP A C 1
ATOM 1000 O O . ASP A 1 136 ? -10.668 5.881 8.299 1.00 97.69 136 ASP A O 1
ATOM 1004 N N . ALA A 1 137 ? -9.164 4.433 7.496 1.00 95.50 137 ALA A N 1
ATOM 1005 C CA . ALA A 1 137 ? -9.582 3.354 8.369 1.00 95.50 137 ALA A CA 1
ATOM 1006 C C . ALA A 1 137 ? -8.997 3.531 9.780 1.00 95.50 137 ALA A C 1
ATOM 1008 O O . ALA A 1 137 ? -7.789 3.609 9.985 1.00 95.50 137 ALA A O 1
ATOM 1009 N N . LYS A 1 138 ? -9.854 3.466 10.806 1.00 97.12 138 LYS A N 1
ATOM 1010 C CA . LYS A 1 138 ? -9.395 3.352 12.201 1.00 97.12 138 LYS A CA 1
ATOM 1011 C C . LYS A 1 138 ? -8.938 1.926 12.489 1.00 97.12 138 LYS A C 1
ATOM 1013 O O . LYS A 1 138 ? -9.756 1.008 12.575 1.00 97.12 138 LYS A O 1
ATOM 1018 N N . LEU A 1 139 ? -7.634 1.755 12.669 1.00 97.06 139 LEU A N 1
ATOM 1019 C CA . LEU A 1 139 ? -6.989 0.479 12.950 1.00 97.06 139 LEU A CA 1
ATOM 1020 C C . LEU A 1 139 ? -6.873 0.278 14.461 1.00 97.06 139 LEU A C 1
ATOM 1022 O O . LEU A 1 139 ? -5.987 0.805 15.129 1.00 97.06 139 LEU A O 1
ATOM 1026 N N . GLU A 1 140 ? -7.800 -0.489 15.024 1.00 94.44 140 GLU A N 1
ATOM 1027 C CA . GLU A 1 140 ? -7.807 -0.787 16.454 1.00 94.44 140 GLU A CA 1
ATOM 1028 C C . GLU A 1 140 ? -7.048 -2.082 16.758 1.00 94.44 140 GLU A C 1
ATOM 1030 O O . GLU A 1 140 ? -7.339 -3.131 16.178 1.00 94.44 140 GLU A O 1
ATOM 1035 N N . ALA A 1 141 ? -6.131 -2.020 17.727 1.00 89.50 141 ALA A N 1
ATOM 1036 C CA . ALA A 1 141 ? -5.367 -3.181 18.168 1.00 89.50 141 ALA A CA 1
ATOM 1037 C C . ALA A 1 141 ? -6.286 -4.341 18.594 1.00 89.50 141 ALA A C 1
ATOM 1039 O O . ALA A 1 141 ? -7.243 -4.160 19.354 1.00 89.50 141 ALA A O 1
ATOM 1040 N N . GLY A 1 142 ? -5.997 -5.543 18.102 1.00 90.62 142 GLY A N 1
ATOM 1041 C CA . GLY A 1 142 ? -6.762 -6.758 18.372 1.00 90.62 142 GLY A CA 1
ATOM 1042 C C . GLY A 1 142 ? -8.083 -6.884 17.604 1.00 90.62 142 GLY A C 1
ATOM 1043 O O . GLY A 1 142 ? -8.748 -7.916 17.730 1.00 90.62 142 GLY A O 1
ATOM 1044 N N . LYS A 1 143 ? -8.485 -5.890 16.797 1.00 95.75 143 LYS A N 1
ATOM 1045 C CA . LYS A 1 143 ? -9.683 -5.982 15.949 1.00 95.75 143 LYS A CA 1
ATOM 1046 C C . LYS A 1 143 ? -9.315 -6.364 14.523 1.00 95.75 143 LYS A C 1
ATOM 1048 O O . LYS A 1 143 ? -8.436 -5.777 13.908 1.00 95.75 143 LYS A O 1
ATOM 1053 N N . SER A 1 144 ? -10.032 -7.339 13.975 1.00 96.50 144 SER A N 1
ATOM 1054 C CA . SER A 1 144 ? -9.828 -7.741 12.586 1.00 96.50 144 SER A CA 1
ATOM 1055 C C . SER A 1 144 ? -10.326 -6.664 11.620 1.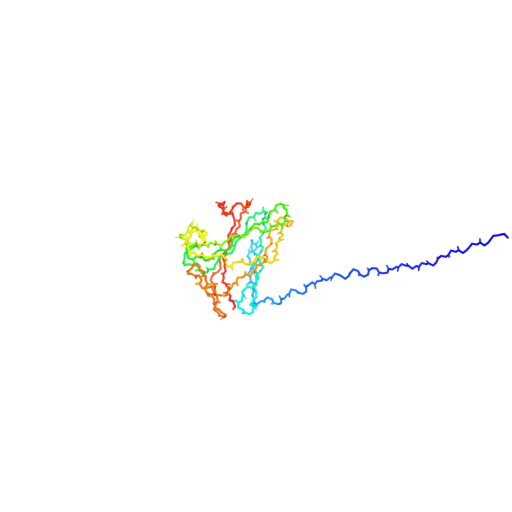00 96.50 144 SER A C 1
ATOM 1057 O O . SER A 1 144 ? -11.457 -6.188 11.739 1.00 96.50 144 SER A O 1
ATOM 1059 N N . VAL A 1 145 ? -9.493 -6.324 10.638 1.00 97.62 145 VAL A N 1
ATOM 1060 C CA . VAL A 1 145 ? -9.828 -5.463 9.502 1.00 97.62 145 VAL A CA 1
ATOM 1061 C C . VAL A 1 145 ? -9.496 -6.189 8.203 1.00 97.62 145 VAL A C 1
ATOM 1063 O O . VAL A 1 145 ? -8.489 -6.889 8.086 1.00 97.62 145 VAL A O 1
ATOM 1066 N N . LYS A 1 146 ? -10.364 -6.025 7.205 1.00 98.25 146 LYS A N 1
ATOM 1067 C CA . LYS A 1 146 ? -10.130 -6.570 5.870 1.00 98.25 146 LYS A CA 1
ATOM 1068 C C . LYS A 1 146 ? -9.095 -5.717 5.147 1.00 98.25 146 LYS A C 1
ATOM 1070 O O . LYS A 1 146 ? -9.285 -4.509 5.038 1.00 98.25 146 LYS A O 1
ATOM 1075 N N . ALA A 1 147 ? -8.084 -6.364 4.586 1.00 98.56 147 ALA A N 1
ATOM 1076 C CA . ALA A 1 147 ? -7.122 -5.774 3.673 1.00 98.56 147 ALA A CA 1
ATOM 1077 C C . ALA A 1 147 ? -7.358 -6.281 2.241 1.00 98.56 147 ALA A C 1
ATOM 1079 O O . ALA A 1 147 ? -7.629 -7.465 2.002 1.00 98.56 147 ALA A O 1
ATOM 1080 N N . ILE A 1 148 ? -7.251 -5.381 1.271 1.00 98.69 148 ILE A N 1
ATOM 1081 C CA . ILE A 1 148 ? -7.208 -5.685 -0.159 1.00 98.69 148 ILE A CA 1
ATOM 1082 C C . ILE A 1 148 ? -5.855 -5.266 -0.714 1.00 98.69 148 ILE A C 1
ATOM 1084 O O . ILE A 1 148 ? -5.280 -4.275 -0.288 1.00 98.69 148 ILE A O 1
ATOM 1088 N N . PHE A 1 149 ? -5.360 -6.022 -1.684 1.00 98.81 149 PHE A N 1
ATOM 1089 C CA . PHE A 1 149 ? -4.070 -5.777 -2.314 1.00 98.81 149 PHE A CA 1
ATOM 1090 C C . PHE A 1 149 ? -4.249 -5.720 -3.819 1.00 98.81 149 PHE A C 1
ATOM 1092 O O . PHE A 1 149 ? -5.072 -6.449 -4.387 1.00 98.81 149 PHE A O 1
ATOM 1099 N N . ALA A 1 150 ? -3.461 -4.883 -4.476 1.00 98.69 150 ALA A N 1
ATOM 1100 C CA . ALA A 1 150 ? -3.425 -4.819 -5.927 1.00 98.69 150 ALA A CA 1
ATOM 1101 C C . ALA A 1 150 ? -2.042 -4.402 -6.422 1.00 98.69 150 ALA A C 1
ATOM 1103 O O . ALA A 1 150 ? -1.301 -3.722 -5.716 1.00 98.69 150 ALA A O 1
ATOM 1104 N N . SER A 1 151 ? -1.709 -4.808 -7.645 1.00 98.75 151 SER A N 1
ATOM 1105 C CA . SER A 1 151 ? -0.506 -4.354 -8.340 1.00 98.75 151 SER A CA 1
ATOM 1106 C C . SER A 1 151 ? -0.770 -4.154 -9.826 1.00 98.75 151 SER A C 1
ATOM 1108 O O . SER A 1 151 ? -1.708 -4.729 -10.390 1.00 98.75 151 SER A O 1
ATOM 1110 N N . SER A 1 152 ? 0.108 -3.404 -10.481 1.00 98.50 152 SER A N 1
ATOM 1111 C CA . SER A 1 152 ? 0.138 -3.191 -11.928 1.00 98.50 152 SER A CA 1
ATOM 1112 C C . SER A 1 152 ? 1.560 -3.337 -12.460 1.00 98.50 152 SER A C 1
ATOM 1114 O O . SER A 1 152 ? 2.523 -3.145 -11.731 1.00 98.50 152 SER A O 1
ATOM 1116 N N . ALA A 1 153 ? 1.691 -3.624 -13.757 1.00 97.88 153 ALA A N 1
ATOM 1117 C CA . ALA A 1 153 ? 2.971 -3.606 -14.476 1.00 97.88 153 ALA A CA 1
ATOM 1118 C C . ALA A 1 153 ? 3.387 -2.194 -14.948 1.00 97.88 153 ALA A C 1
ATOM 1120 O O . ALA A 1 153 ? 4.249 -2.058 -15.809 1.00 97.88 153 ALA A O 1
ATOM 1121 N N . LYS A 1 154 ? 2.701 -1.150 -14.478 1.00 98.00 154 LYS A N 1
ATOM 1122 C CA . LYS A 1 154 ? 2.955 0.256 -14.810 1.00 98.00 154 LYS A CA 1
ATOM 1123 C C . LYS A 1 154 ? 3.024 1.056 -13.518 1.00 98.00 154 LYS A C 1
ATOM 1125 O O . LYS A 1 154 ? 2.252 0.753 -12.615 1.00 98.00 154 LYS A O 1
ATOM 1130 N N . ASP A 1 155 ? 3.824 2.114 -13.491 1.00 97.50 155 ASP A N 1
ATOM 1131 C CA . ASP A 1 155 ? 3.950 3.002 -12.321 1.00 97.50 155 ASP A CA 1
ATOM 1132 C C . ASP A 1 155 ? 2.762 3.948 -12.146 1.00 97.50 155 ASP A C 1
ATOM 1134 O O . ASP A 1 155 ? 2.468 4.410 -11.052 1.00 97.50 155 ASP A O 1
ATOM 1138 N N . SER A 1 156 ? 2.042 4.242 -13.229 1.00 96.94 156 SER A N 1
ATOM 1139 C CA . SER A 1 156 ? 0.911 5.166 -13.187 1.00 96.94 156 SER A CA 1
ATOM 1140 C C . SER A 1 156 ? -0.245 4.601 -12.355 1.00 96.94 156 SER A C 1
ATOM 1142 O O . SER A 1 156 ? -0.856 3.603 -12.747 1.00 96.94 156 SER A O 1
ATOM 1144 N N . PHE A 1 157 ? -0.607 5.288 -11.270 1.00 96.75 157 PHE A N 1
ATOM 1145 C CA . PHE A 1 157 ? -1.680 4.891 -10.348 1.00 96.75 157 PHE A CA 1
ATOM 1146 C C . PHE A 1 157 ? -3.089 4.886 -10.953 1.00 96.75 157 PHE A C 1
ATOM 1148 O O . PHE A 1 157 ? -4.000 4.272 -10.407 1.00 96.75 157 PHE A O 1
ATOM 1155 N N . THR A 1 158 ? -3.283 5.491 -12.127 1.00 93.25 158 THR A N 1
ATOM 1156 C CA . THR A 1 158 ? -4.540 5.383 -12.889 1.00 93.25 158 THR A CA 1
ATOM 1157 C C . THR A 1 158 ? -4.583 4.147 -13.794 1.00 93.25 158 THR A C 1
ATOM 1159 O O . THR A 1 158 ? -5.620 3.832 -14.384 1.00 93.25 158 THR A O 1
ATOM 1162 N N . SER A 1 159 ? -3.471 3.414 -13.922 1.00 95.94 159 SER A N 1
ATOM 1163 C CA . SER A 1 159 ? -3.427 2.154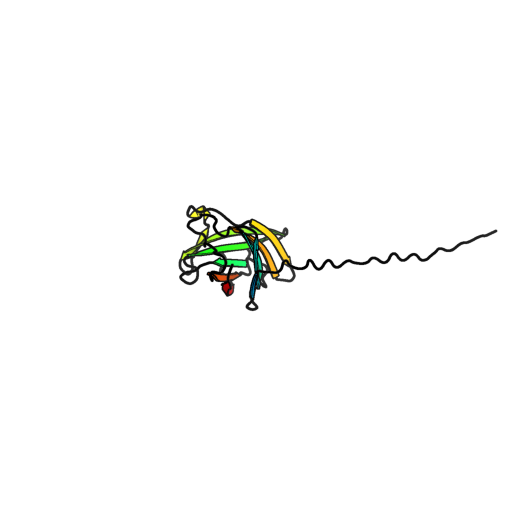 -14.664 1.00 95.94 159 SER A CA 1
ATOM 1164 C C . SER A 1 159 ? -4.145 1.053 -13.898 1.00 95.94 159 SER A C 1
ATOM 1166 O O . SER A 1 159 ? -3.894 0.842 -12.718 1.00 95.94 159 SER A O 1
ATOM 1168 N N . LYS A 1 160 ? -4.989 0.287 -14.591 1.00 96.06 160 LYS A N 1
ATOM 1169 C CA . LYS A 1 160 ? -5.717 -0.840 -14.001 1.00 96.06 160 LYS A CA 1
ATOM 1170 C C . LYS A 1 160 ? -4.763 -1.919 -13.474 1.00 96.06 160 LYS A C 1
ATOM 1172 O O . LYS A 1 160 ? -3.868 -2.358 -14.194 1.00 96.06 160 LYS A O 1
ATOM 1177 N N . HIS A 1 161 ? -5.040 -2.412 -12.269 1.00 95.69 161 HIS A N 1
ATOM 1178 C CA . HIS A 1 161 ? -4.315 -3.532 -11.675 1.00 95.69 161 HIS A CA 1
ATOM 1179 C C . HIS A 1 161 ? -4.412 -4.821 -12.511 1.00 95.69 161 HIS A C 1
ATOM 1181 O O . HIS A 1 161 ? -5.470 -5.162 -13.054 1.00 95.69 161 HIS A O 1
ATOM 1187 N N . ASN A 1 162 ? -3.320 -5.584 -12.560 1.00 97.50 162 ASN A N 1
ATOM 1188 C CA . ASN A 1 162 ? -3.242 -6.894 -13.213 1.00 97.50 162 ASN A CA 1
ATOM 1189 C C . ASN A 1 162 ? -3.241 -8.069 -12.218 1.00 97.50 162 ASN A C 1
ATOM 1191 O O . ASN A 1 162 ? -3.617 -9.176 -12.603 1.00 97.50 162 ASN A O 1
ATOM 1195 N N . LYS A 1 163 ? -2.899 -7.833 -10.946 1.00 98.25 163 LYS A N 1
ATOM 1196 C CA . LYS A 1 163 ? -3.016 -8.802 -9.844 1.00 98.25 163 LYS A CA 1
ATOM 1197 C C . LYS A 1 163 ? -3.793 -8.187 -8.687 1.00 98.25 163 LYS A C 1
ATOM 1199 O O . LYS A 1 163 ? -3.827 -6.967 -8.532 1.00 98.25 163 LYS A O 1
ATOM 1204 N N . LYS A 1 164 ? -4.442 -9.045 -7.901 1.00 98.06 164 LYS A N 1
ATOM 1205 C CA . LYS A 1 164 ? -5.231 -8.666 -6.727 1.00 98.06 164 LYS A CA 1
ATOM 1206 C C . LYS A 1 164 ? -5.163 -9.750 -5.658 1.00 98.06 164 LYS A C 1
ATOM 1208 O O . LYS A 1 164 ? -5.144 -10.929 -6.007 1.00 98.06 164 LYS A O 1
ATOM 1213 N N . GLY A 1 165 ? -5.187 -9.335 -4.402 1.00 98.06 165 GLY A N 1
ATOM 1214 C CA . GLY A 1 165 ? -5.221 -10.190 -3.220 1.00 98.06 165 GLY A CA 1
ATOM 1215 C C . GLY A 1 165 ? -6.205 -9.635 -2.195 1.00 98.06 165 GLY A C 1
ATOM 1216 O O . GLY A 1 165 ? -6.675 -8.501 -2.315 1.00 98.06 165 GLY A O 1
ATOM 1217 N N . LYS A 1 166 ? -6.561 -10.441 -1.198 1.00 97.81 166 LYS A N 1
ATOM 1218 C CA . LYS A 1 166 ? -7.311 -9.984 -0.023 1.00 97.81 166 LYS A CA 1
ATOM 1219 C C . LYS A 1 166 ? -7.036 -10.902 1.158 1.00 97.81 166 LYS A C 1
ATOM 1221 O O . LYS A 1 166 ? -6.898 -12.109 0.967 1.00 97.81 166 LYS A O 1
ATOM 1226 N N . GLY A 1 167 ? -7.045 -10.341 2.353 1.00 96.56 167 GLY A N 1
ATOM 1227 C CA . GLY A 1 167 ? -6.879 -11.074 3.598 1.00 96.56 167 GLY A CA 1
ATOM 1228 C C . GLY A 1 167 ? -7.460 -10.289 4.759 1.00 96.56 167 GLY A C 1
ATOM 1229 O O . GLY A 1 167 ? -7.832 -9.129 4.603 1.00 96.56 167 GLY A O 1
ATOM 1230 N N . ASP A 1 168 ? -7.542 -10.929 5.913 1.00 95.69 168 ASP A N 1
ATOM 1231 C CA . ASP A 1 168 ? -7.821 -10.236 7.161 1.00 95.69 168 ASP A CA 1
ATOM 1232 C C . ASP A 1 168 ? -6.492 -9.979 7.873 1.00 95.69 168 ASP A C 1
ATOM 1234 O O . ASP A 1 168 ? -5.582 -10.810 7.830 1.00 95.69 168 ASP A O 1
ATOM 1238 N N . MET A 1 169 ? -6.385 -8.831 8.526 1.00 94.25 169 MET A N 1
ATOM 1239 C CA . MET A 1 169 ? -5.273 -8.497 9.405 1.00 94.25 169 MET A CA 1
ATOM 1240 C C . MET A 1 169 ? -5.809 -8.087 10.772 1.00 94.25 169 MET A C 1
ATOM 1242 O O . MET A 1 169 ? -6.960 -7.667 10.903 1.00 94.25 169 MET A O 1
ATOM 1246 N N . ILE A 1 170 ? -4.970 -8.229 11.789 1.00 95.69 170 ILE A N 1
ATOM 1247 C CA . ILE A 1 170 ? -5.253 -7.800 13.155 1.00 95.69 170 ILE A CA 1
ATOM 1248 C C . ILE A 1 170 ? -4.085 -6.886 13.536 1.00 95.69 170 ILE A C 1
ATOM 1250 O O . ILE A 1 170 ? -2.966 -7.398 13.630 1.00 95.69 170 ILE A O 1
ATOM 1254 N N . PRO A 1 171 ? -4.307 -5.562 13.640 1.00 89.50 171 PRO A N 1
ATOM 1255 C CA . PRO A 1 171 ? -3.336 -4.631 14.198 1.00 89.50 171 PRO A CA 1
ATOM 1256 C C . PRO A 1 171 ? -2.937 -5.055 15.612 1.00 89.50 171 PRO A C 1
ATOM 1258 O O . PRO A 1 171 ? -3.826 -5.470 16.393 1.00 89.50 171 PRO A O 1
#